Protein AF-A0A6V8LNK7-F1 (afdb_monomer_lite)

Structure (mmCIF, N/CA/C/O backbone):
data_AF-A0A6V8LNK7-F1
#
_entry.id   AF-A0A6V8LNK7-F1
#
loop_
_atom_site.group_PDB
_atom_site.id
_atom_site.type_symbol
_atom_site.label_atom_id
_atom_site.label_alt_id
_atom_site.label_comp_id
_atom_site.label_asym_id
_atom_site.label_entity_id
_atom_site.label_seq_id
_atom_site.pdbx_PDB_ins_code
_atom_site.Cartn_x
_atom_site.Cartn_y
_atom_site.Cartn_z
_atom_site.occupancy
_atom_site.B_iso_or_equiv
_atom_site.auth_seq_id
_atom_site.auth_comp_id
_atom_site.auth_asym_id
_atom_site.auth_atom_id
_atom_site.pdbx_PDB_model_num
ATOM 1 N N . MET A 1 1 ? -2.852 5.114 17.277 1.00 65.94 1 MET A N 1
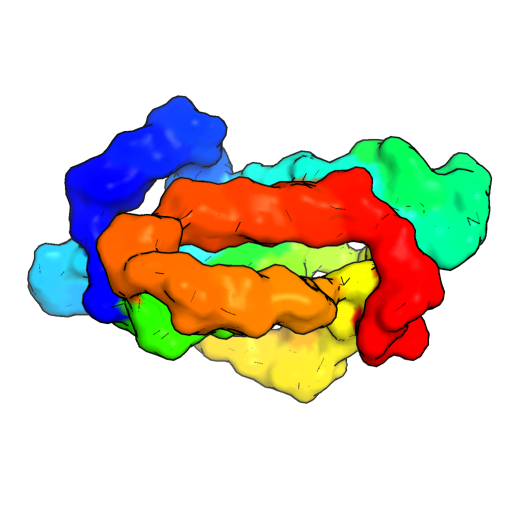ATOM 2 C CA . MET A 1 1 ? -4.254 4.655 17.250 1.00 65.94 1 MET A CA 1
ATOM 3 C C . MET A 1 1 ? -4.501 3.877 15.976 1.00 65.94 1 MET A C 1
ATOM 5 O O . MET A 1 1 ? -3.976 4.281 14.939 1.00 65.94 1 MET A O 1
ATOM 9 N N . ALA A 1 2 ? -5.277 2.795 16.086 1.00 78.50 2 ALA A N 1
ATOM 10 C CA . ALA A 1 2 ? -5.848 2.082 14.948 1.00 78.50 2 ALA A CA 1
ATOM 11 C C . ALA A 1 2 ? -6.919 2.944 14.247 1.00 78.50 2 ALA A C 1
ATOM 13 O O . ALA A 1 2 ? -7.277 4.017 14.739 1.00 78.50 2 ALA A O 1
ATOM 14 N N . VAL A 1 3 ? -7.385 2.510 13.076 1.00 91.25 3 VAL A N 1
ATOM 15 C CA . VAL A 1 3 ? -8.320 3.286 12.246 1.00 91.25 3 VAL A CA 1
ATOM 16 C C . VAL A 1 3 ? -9.753 2.972 12.665 1.00 91.25 3 VAL A C 1
ATOM 18 O O . VAL A 1 3 ? -10.130 1.803 12.741 1.00 91.25 3 VAL A O 1
ATOM 21 N N . THR A 1 4 ? -10.565 4.001 12.917 1.00 93.81 4 THR A N 1
ATOM 22 C CA . THR A 1 4 ? -11.965 3.793 13.306 1.00 93.81 4 THR A CA 1
ATOM 23 C C . THR A 1 4 ? -12.791 3.241 12.134 1.00 93.81 4 THR A C 1
ATOM 25 O O . THR A 1 4 ? -12.461 3.503 10.971 1.00 93.81 4 THR A O 1
ATOM 28 N N . PRO A 1 5 ? -13.896 2.514 12.388 1.00 94.12 5 PRO A N 1
ATOM 29 C CA . PRO A 1 5 ? -14.794 2.071 11.320 1.00 94.12 5 PRO A CA 1
ATOM 30 C C . PRO A 1 5 ? -15.321 3.229 10.460 1.00 94.12 5 PRO A C 1
ATOM 32 O O . PRO A 1 5 ? -15.385 3.110 9.238 1.00 94.12 5 PRO A O 1
ATOM 35 N N . ALA A 1 6 ? -15.648 4.369 11.080 1.00 93.69 6 ALA A N 1
ATOM 36 C CA . ALA A 1 6 ? -16.135 5.556 10.378 1.00 93.69 6 ALA A CA 1
ATOM 37 C C . ALA A 1 6 ? -15.085 6.115 9.404 1.00 93.69 6 ALA A C 1
ATOM 39 O O . ALA A 1 6 ? -15.391 6.320 8.227 1.00 93.69 6 ALA A O 1
ATOM 40 N N . ASP A 1 7 ? -13.837 6.275 9.859 1.00 93.75 7 ASP A N 1
ATOM 41 C CA . ASP A 1 7 ? -12.733 6.733 9.007 1.00 93.75 7 ASP A CA 1
ATOM 42 C C . ASP A 1 7 ? -12.462 5.742 7.872 1.00 93.75 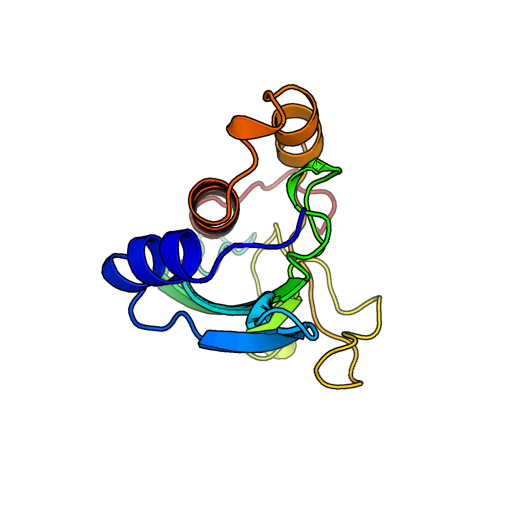7 ASP A C 1
ATOM 44 O O . ASP A 1 7 ? -12.276 6.133 6.719 1.00 93.75 7 ASP A O 1
ATOM 48 N N . PHE A 1 8 ? -12.474 4.441 8.174 1.00 96.50 8 PHE A N 1
ATOM 49 C CA . PHE A 1 8 ? -12.282 3.399 7.172 1.00 96.50 8 PHE A CA 1
ATOM 50 C C . PHE A 1 8 ? -13.357 3.454 6.079 1.00 96.50 8 PHE A C 1
ATOM 52 O O . PHE A 1 8 ? -13.027 3.408 4.894 1.00 96.50 8 PHE A O 1
ATOM 59 N N . HIS A 1 9 ? -14.632 3.590 6.450 1.00 95.56 9 HIS A N 1
ATOM 60 C CA . HIS A 1 9 ? -15.732 3.685 5.491 1.00 95.56 9 HIS A CA 1
ATOM 61 C C . HIS A 1 9 ? -15.667 4.957 4.644 1.00 95.56 9 HIS A C 1
ATOM 63 O O . HIS A 1 9 ? -15.892 4.881 3.434 1.00 95.56 9 HIS A O 1
ATOM 69 N N . ALA A 1 10 ? -15.293 6.094 5.240 1.00 95.19 10 ALA A N 1
ATOM 70 C CA . ALA A 1 10 ? -15.069 7.330 4.497 1.00 95.19 10 ALA A CA 1
ATOM 71 C C . ALA A 1 10 ? -13.977 7.143 3.428 1.00 95.19 10 ALA A C 1
ATOM 73 O O . ALA A 1 10 ? -14.182 7.475 2.261 1.00 95.19 10 ALA A O 1
ATOM 74 N N . VAL A 1 11 ? -12.846 6.520 3.784 1.00 95.94 11 VAL A N 1
ATOM 75 C CA . VAL A 1 11 ? -11.758 6.242 2.831 1.00 95.94 11 VAL A CA 1
ATOM 76 C C . VAL A 1 11 ? -12.159 5.192 1.789 1.00 95.94 11 VAL A C 1
ATOM 78 O O . VAL A 1 11 ? -11.809 5.337 0.616 1.00 95.94 11 VAL A O 1
ATOM 81 N N . LYS A 1 12 ? -12.932 4.165 2.163 1.00 95.38 12 LYS A N 1
ATOM 82 C CA . LYS A 1 12 ? -13.429 3.135 1.233 1.00 95.38 12 LYS A CA 1
ATOM 83 C C . LYS A 1 12 ? -14.314 3.720 0.128 1.00 95.38 12 LYS A C 1
ATOM 85 O O . LYS 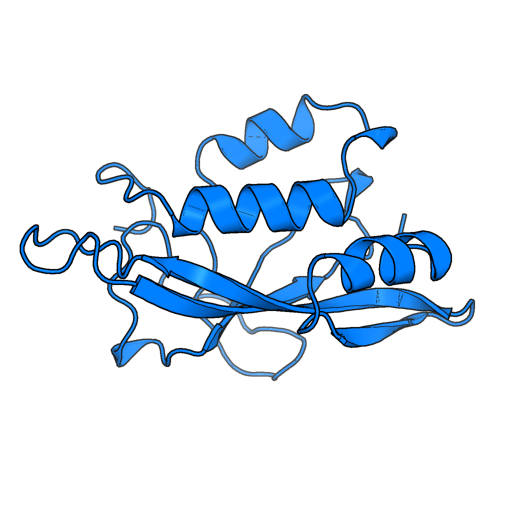A 1 12 ? -14.294 3.209 -0.989 1.00 95.38 12 LYS A O 1
ATOM 90 N N . GLY A 1 13 ? -15.015 4.824 0.398 1.00 92.62 13 GLY A N 1
ATOM 91 C CA . GLY A 1 13 ? -15.743 5.584 -0.623 1.00 92.62 13 GLY A CA 1
ATOM 92 C C . GLY A 1 13 ? -14.851 6.114 -1.757 1.00 92.62 13 GLY A C 1
ATOM 93 O O . GLY A 1 13 ? -15.312 6.240 -2.888 1.00 92.62 13 GLY A O 1
ATOM 94 N N . HIS A 1 14 ? -13.565 6.360 -1.484 1.00 92.25 14 HIS A N 1
ATOM 95 C CA . HIS A 1 14 ? -12.573 6.797 -2.475 1.00 92.25 14 HIS A CA 1
ATOM 96 C C . HIS A 1 14 ? -11.723 5.643 -3.025 1.00 92.25 14 HIS A C 1
ATOM 98 O O . HIS A 1 14 ? -11.302 5.671 -4.180 1.00 92.25 14 HIS A O 1
ATOM 104 N N . TYR A 1 15 ? -11.486 4.612 -2.211 1.00 94.12 15 TYR A N 1
ATOM 105 C CA . TYR A 1 15 ? -10.697 3.433 -2.558 1.00 94.12 15 TYR A CA 1
ATOM 106 C C . TYR A 1 15 ? -11.581 2.187 -2.511 1.00 94.12 15 TYR A C 1
ATOM 108 O O . TYR A 1 15 ? -11.601 1.462 -1.521 1.00 94.12 15 TYR A O 1
ATOM 116 N N . LEU A 1 16 ? -12.297 1.907 -3.603 1.00 93.25 16 LEU A N 1
ATOM 117 C CA . LEU A 1 16 ? -13.283 0.815 -3.655 1.00 93.25 16 LEU A CA 1
ATOM 118 C C . LEU A 1 16 ? -12.692 -0.575 -3.360 1.00 93.25 16 LEU A C 1
ATOM 120 O O . LEU A 1 16 ? -13.391 -1.452 -2.863 1.00 93.25 16 LEU A O 1
ATOM 124 N N . SER A 1 17 ? -11.402 -0.768 -3.647 1.00 97.00 17 SER A N 1
ATOM 125 C CA . SER A 1 17 ? -10.661 -2.008 -3.382 1.00 97.00 17 SER A CA 1
ATOM 126 C C . SER A 1 17 ? -10.107 -2.107 -1.955 1.00 97.00 17 SER A C 1
ATOM 128 O O . SER A 1 17 ? -9.349 -3.033 -1.664 1.00 97.00 17 SER A O 1
ATOM 130 N N . LEU A 1 18 ? -10.400 -1.133 -1.088 1.00 97.94 18 LEU A N 1
ATOM 131 C CA . LEU A 1 18 ? -9.947 -1.119 0.295 1.00 97.94 18 LEU A CA 1
ATOM 132 C C . LEU A 1 18 ? -10.716 -2.159 1.117 1.00 97.94 18 LEU A C 1
ATOM 134 O O . LEU A 1 18 ? -11.936 -2.077 1.287 1.00 97.94 18 LEU A O 1
ATOM 138 N N . ASP A 1 19 ? -9.970 -3.090 1.694 1.00 97.25 19 ASP A N 1
ATOM 139 C CA . ASP A 1 19 ? -10.466 -4.168 2.538 1.00 97.25 19 ASP A CA 1
ATOM 140 C C . ASP A 1 19 ? -9.775 -4.143 3.899 1.00 97.25 19 ASP A C 1
ATOM 142 O O . ASP A 1 19 ? -8.580 -3.853 4.006 1.00 97.25 19 ASP A O 1
ATOM 146 N N . ALA A 1 20 ? -10.531 -4.471 4.943 1.00 96.44 20 ALA A N 1
ATOM 147 C CA . ALA A 1 20 ? -9.983 -4.721 6.266 1.00 96.44 20 ALA A CA 1
ATOM 148 C C . ALA A 1 20 ? -9.451 -6.159 6.311 1.00 96.44 20 ALA A C 1
ATOM 150 O O . ALA A 1 20 ? -10.194 -7.104 6.056 1.00 96.44 20 ALA A O 1
ATOM 151 N N . LEU A 1 21 ? -8.165 -6.323 6.621 1.00 95.50 21 LEU A N 1
ATOM 152 C CA . LEU A 1 21 ? -7.550 -7.642 6.810 1.00 95.50 21 LEU A CA 1
ATOM 153 C C . LEU A 1 21 ? -7.706 -8.149 8.242 1.00 95.50 21 LEU A C 1
ATOM 155 O O . LEU A 1 21 ? -7.723 -9.354 8.468 1.00 95.50 21 LEU A O 1
ATOM 159 N N . SER A 1 22 ? -7.747 -7.230 9.205 1.00 94.44 22 SER A N 1
ATOM 160 C CA . SER A 1 22 ? -7.873 -7.545 10.623 1.00 94.44 22 SER A CA 1
ATOM 161 C C . SER A 1 22 ? -8.490 -6.375 11.378 1.00 94.44 22 SER A C 1
ATOM 163 O O . SER A 1 22 ? -8.275 -5.207 11.026 1.00 94.44 22 SER A O 1
ATOM 165 N N . THR A 1 23 ? -9.216 -6.707 12.439 1.00 95.19 23 THR A N 1
ATOM 166 C CA . THR A 1 23 ? -9.795 -5.770 13.398 1.00 95.19 23 THR A CA 1
ATOM 167 C C . THR A 1 23 ? -9.406 -6.172 14.815 1.00 95.19 23 THR A C 1
ATOM 169 O O . THR A 1 23 ? -9.084 -7.333 15.065 1.00 95.19 23 THR A O 1
ATOM 172 N N . ASP A 1 24 ? -9.402 -5.223 15.746 1.00 92.56 24 ASP A N 1
ATOM 173 C CA . ASP A 1 24 ? -9.292 -5.542 17.172 1.00 92.56 24 ASP A CA 1
ATOM 174 C C . ASP A 1 24 ? -10.660 -5.876 17.800 1.00 92.56 24 ASP A C 1
ATOM 176 O O . ASP A 1 24 ? -11.657 -6.062 17.095 1.00 92.56 24 ASP A O 1
ATOM 180 N N . GLN A 1 25 ? -10.688 -6.009 19.130 1.00 89.69 25 GLN A N 1
ATOM 181 C CA . GLN A 1 25 ? -11.881 -6.379 19.902 1.00 89.69 25 GLN A CA 1
ATOM 182 C C . GLN A 1 25 ? -12.986 -5.315 19.844 1.00 89.69 25 GLN A C 1
ATOM 184 O O . GLN A 1 25 ? -14.159 -5.664 19.949 1.00 89.69 25 GLN A O 1
ATOM 189 N N . ASP A 1 26 ? -12.618 -4.052 19.619 1.00 90.12 26 ASP A N 1
ATOM 190 C CA . ASP A 1 26 ? -13.541 -2.920 19.516 1.00 90.12 26 ASP A CA 1
ATOM 191 C C . ASP A 1 26 ? -13.964 -2.651 18.059 1.00 90.12 26 ASP A C 1
ATOM 193 O O . ASP A 1 26 ? -14.658 -1.676 17.760 1.00 90.12 26 ASP A O 1
ATOM 197 N N . GLY A 1 27 ? -13.539 -3.509 17.124 1.00 92.00 27 GLY A N 1
ATOM 198 C CA . GLY A 1 27 ? -13.841 -3.398 15.699 1.00 92.00 27 GLY A CA 1
ATOM 199 C C . GLY A 1 27 ? -12.991 -2.366 14.958 1.00 92.00 27 GLY A C 1
ATOM 200 O O . GLY A 1 27 ? -13.289 -2.053 13.804 1.00 92.00 27 GLY A O 1
ATOM 201 N N . TRP A 1 28 ? -11.932 -1.831 15.571 1.00 94.81 28 TRP A N 1
ATOM 202 C CA . TRP A 1 28 ? -11.047 -0.888 14.896 1.00 94.81 28 TRP A CA 1
ATOM 203 C C . TRP A 1 28 ? -10.173 -1.633 13.901 1.00 94.81 28 TRP A C 1
ATOM 205 O O . TRP A 1 28 ? -9.690 -2.737 14.156 1.00 94.81 28 TRP A O 1
ATOM 215 N N . ILE A 1 29 ? -9.938 -1.014 12.750 1.00 96.44 29 ILE A N 1
ATOM 216 C CA . ILE A 1 29 ? -9.168 -1.625 11.678 1.00 96.44 29 ILE A CA 1
ATOM 217 C C . ILE A 1 29 ? -7.686 -1.532 12.029 1.00 96.44 29 ILE A C 1
ATOM 219 O O . ILE A 1 29 ? -7.137 -0.440 12.200 1.00 96.44 29 ILE A O 1
ATOM 223 N N . THR A 1 30 ? -7.027 -2.686 12.119 1.00 95.44 30 THR A N 1
ATOM 224 C CA . THR A 1 30 ? -5.607 -2.795 12.493 1.00 95.44 30 THR A CA 1
ATOM 225 C C . THR A 1 30 ? -4.716 -3.172 11.316 1.00 95.44 30 THR A C 1
ATOM 227 O O . THR A 1 30 ? -3.518 -2.880 11.337 1.00 95.44 30 THR A O 1
ATOM 230 N N . ALA A 1 31 ? -5.286 -3.750 10.257 1.00 96.31 31 ALA A N 1
ATOM 231 C CA . ALA A 1 31 ? -4.590 -4.047 9.013 1.00 96.31 31 ALA A CA 1
ATOM 232 C C . ALA A 1 31 ? -5.517 -3.904 7.805 1.00 96.31 31 ALA A C 1
ATOM 234 O O . ALA A 1 31 ? -6.712 -4.192 7.887 1.00 96.31 31 ALA A O 1
ATOM 235 N N . ILE A 1 32 ? -4.951 -3.492 6.672 1.00 97.56 32 ILE A N 1
ATOM 236 C CA . ILE A 1 32 ? -5.697 -3.242 5.437 1.00 97.56 32 ILE A CA 1
ATOM 237 C C . ILE A 1 32 ? -5.030 -3.869 4.220 1.00 97.56 32 ILE A C 1
ATOM 239 O O . ILE A 1 32 ? -3.819 -4.105 4.198 1.00 97.56 32 ILE A O 1
ATOM 243 N N . ALA A 1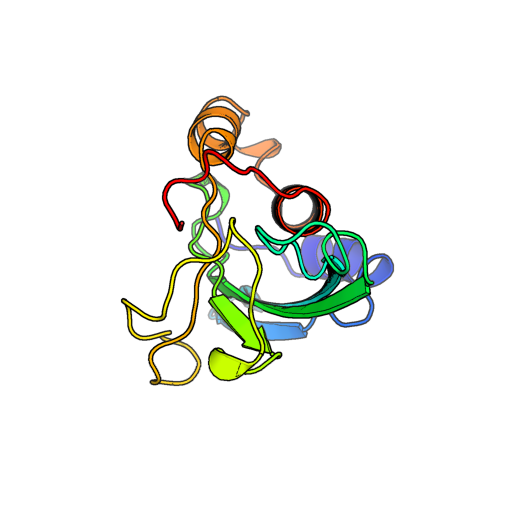 33 ? -5.836 -4.058 3.182 1.00 98.12 33 ALA A N 1
ATOM 244 C CA . ALA A 1 33 ? -5.377 -4.326 1.837 1.00 98.12 33 ALA A CA 1
ATOM 245 C C . ALA A 1 33 ? -6.070 -3.386 0.848 1.00 98.12 33 ALA A C 1
ATOM 247 O O . ALA A 1 33 ? -7.265 -3.139 0.962 1.00 98.12 33 ALA A O 1
ATOM 248 N N . VAL A 1 34 ? -5.337 -2.852 -0.126 1.00 98.38 34 VAL A N 1
ATOM 249 C CA . VAL A 1 34 ? -5.898 -1.928 -1.125 1.00 98.38 34 VAL A CA 1
ATOM 250 C C . VAL A 1 34 ? -5.182 -2.078 -2.458 1.00 98.38 34 VAL A C 1
ATOM 252 O O . VAL A 1 34 ? -3.989 -2.356 -2.496 1.00 98.38 34 VAL A O 1
ATOM 255 N N . THR A 1 35 ? -5.900 -1.921 -3.565 1.00 98.19 35 THR A N 1
ATOM 256 C CA . THR A 1 35 ? -5.293 -1.860 -4.899 1.00 98.19 35 THR A CA 1
ATOM 257 C C . THR A 1 35 ? -5.148 -0.408 -5.324 1.00 98.19 35 THR A C 1
ATOM 259 O O . THR A 1 35 ? -6.142 0.311 -5.408 1.00 98.19 35 THR A O 1
ATOM 262 N N . VAL A 1 36 ? -3.918 0.003 -5.623 1.00 96.62 36 VAL A N 1
ATOM 263 C CA . VAL A 1 36 ? -3.575 1.352 -6.085 1.00 96.62 36 VAL A CA 1
ATOM 264 C C . VAL A 1 36 ? -2.977 1.265 -7.485 1.00 96.62 36 VAL A C 1
ATOM 266 O O . VAL A 1 36 ? -2.204 0.356 -7.789 1.00 96.62 36 VAL A O 1
ATOM 269 N N . GLN A 1 37 ? -3.340 2.202 -8.359 1.00 96.06 37 GLN A N 1
ATOM 270 C CA . GLN A 1 37 ? -2.684 2.356 -9.654 1.00 96.06 37 GLN A CA 1
ATOM 271 C C . GLN A 1 37 ? -1.411 3.190 -9.484 1.00 96.06 37 GLN A C 1
ATOM 273 O O . GLN A 1 37 ? -1.450 4.255 -8.879 1.00 96.06 37 GLN A O 1
ATOM 278 N N . GLY A 1 38 ? -0.307 2.706 -10.043 1.00 95.75 38 GLY A N 1
ATOM 279 C CA . GLY A 1 38 ? 0.956 3.425 -10.149 1.00 95.75 38 GLY A CA 1
ATOM 280 C C . GLY A 1 38 ? 1.569 3.247 -11.535 1.00 95.75 38 GLY A C 1
ATOM 281 O O . GLY A 1 38 ? 0.869 2.987 -12.522 1.00 95.75 38 GLY A O 1
ATOM 282 N N . ILE A 1 39 ? 2.890 3.356 -11.608 1.00 96.38 39 ILE A N 1
ATOM 283 C CA . ILE A 1 39 ? 3.690 3.099 -12.806 1.00 96.38 39 ILE A CA 1
ATOM 284 C C . ILE A 1 39 ? 4.605 1.887 -12.606 1.00 96.38 39 ILE A C 1
ATOM 286 O O . ILE A 1 39 ? 4.874 1.474 -11.482 1.00 96.38 39 ILE A O 1
ATOM 290 N N . VAL A 1 40 ? 5.126 1.312 -13.688 1.00 94.31 40 VAL A N 1
ATOM 291 C CA . VAL A 1 40 ? 6.167 0.270 -13.626 1.00 94.31 40 VAL A CA 1
ATOM 292 C C . VAL A 1 40 ? 7.443 0.815 -12.979 1.00 94.31 40 VAL A C 1
ATOM 294 O O . VAL A 1 40 ? 8.163 0.073 -12.317 1.00 94.31 40 VAL A O 1
ATOM 297 N N . GLY A 1 41 ? 7.739 2.107 -13.168 1.00 88.94 41 GLY A N 1
ATOM 298 C CA . GLY A 1 41 ? 8.783 2.816 -12.431 1.00 88.94 41 GLY A CA 1
ATOM 299 C C . GLY A 1 41 ? 10.200 2.284 -12.661 1.00 88.94 41 GLY A C 1
ATOM 300 O O . GLY A 1 41 ? 11.048 2.414 -11.779 1.00 88.94 41 GLY A O 1
ATOM 301 N N . SER A 1 42 ? 10.464 1.658 -13.814 1.00 90.06 42 SER A N 1
ATOM 302 C CA . SER A 1 42 ? 11.759 1.040 -14.114 1.00 90.06 42 SER A CA 1
ATOM 303 C C . SER A 1 42 ? 12.892 2.042 -14.324 1.00 90.06 42 SER A C 1
ATOM 305 O O . SER A 1 42 ? 12.699 3.142 -14.847 1.00 90.06 42 SER A O 1
ATOM 307 N N . ALA A 1 43 ? 14.119 1.613 -14.010 1.00 85.00 43 ALA A N 1
ATOM 308 C CA . ALA A 1 43 ? 15.327 2.361 -14.359 1.00 85.00 43 ALA A CA 1
ATOM 309 C C . ALA A 1 43 ? 15.451 2.567 -15.880 1.00 85.00 43 ALA A C 1
ATOM 311 O O . ALA A 1 43 ? 15.859 3.639 -16.319 1.00 85.00 43 ALA A O 1
ATOM 312 N N . ALA A 1 44 ? 15.024 1.593 -16.690 1.00 85.88 44 ALA A N 1
ATOM 313 C CA . ALA A 1 44 ? 14.914 1.751 -18.138 1.00 85.88 44 ALA A CA 1
ATOM 314 C C . ALA A 1 44 ? 13.766 2.707 -18.504 1.00 85.88 44 ALA A C 1
ATOM 316 O O . ALA A 1 44 ? 12.659 2.576 -17.983 1.00 85.88 44 ALA A O 1
ATOM 317 N N . GLU A 1 45 ? 14.020 3.647 -19.413 1.00 82.38 45 GLU A N 1
ATOM 318 C CA . GLU A 1 45 ? 13.059 4.692 -19.787 1.00 82.38 45 GLU A CA 1
ATOM 319 C C . GLU A 1 45 ? 11.838 4.149 -20.540 1.00 82.38 45 GLU A C 1
ATOM 321 O O . GLU A 1 45 ? 10.716 4.563 -20.256 1.00 82.38 45 GLU A O 1
ATOM 326 N N . LYS A 1 46 ? 12.048 3.161 -21.420 1.00 84.50 46 LYS A N 1
ATOM 327 C CA . LYS A 1 46 ? 11.057 2.645 -22.382 1.00 84.50 46 LYS A CA 1
ATOM 328 C C . LYS A 1 46 ? 9.702 2.250 -21.776 1.00 84.50 46 LYS A C 1
ATOM 330 O O . LYS A 1 46 ? 8.695 2.374 -22.455 1.00 84.50 46 LYS A O 1
ATOM 335 N N . HIS A 1 47 ? 9.684 1.799 -20.520 1.00 82.88 47 HIS A N 1
ATOM 336 C CA . HIS A 1 47 ? 8.472 1.348 -19.819 1.00 82.88 47 HIS A CA 1
ATOM 337 C C . HIS A 1 47 ? 8.237 2.080 -18.498 1.00 82.88 47 HIS A C 1
ATOM 339 O O . HIS A 1 47 ? 7.355 1.715 -17.729 1.00 82.88 47 HIS A O 1
ATOM 345 N N . ARG A 1 48 ? 9.032 3.111 -18.187 1.00 87.81 48 ARG A N 1
ATOM 346 C CA . ARG A 1 48 ? 9.033 3.725 -16.853 1.00 87.81 48 ARG A CA 1
ATOM 347 C C . ARG A 1 48 ? 7.661 4.27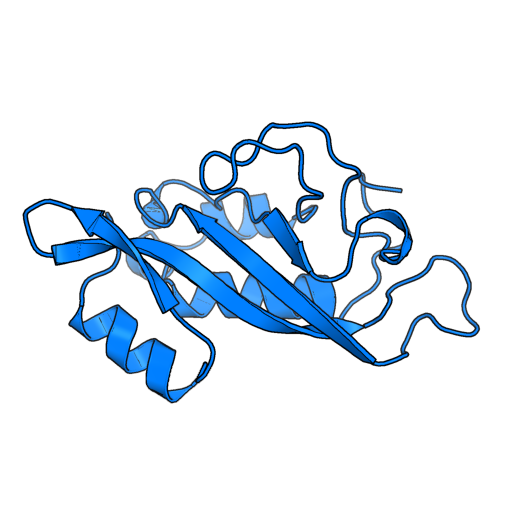3 -16.466 1.00 87.81 48 ARG A C 1
ATOM 349 O O . ARG A 1 48 ? 7.306 4.195 -15.297 1.00 87.81 48 ARG A O 1
ATOM 356 N N . ARG A 1 49 ? 6.922 4.822 -17.434 1.00 91.06 49 ARG A N 1
ATOM 357 C CA . ARG A 1 49 ? 5.614 5.469 -17.236 1.00 91.06 49 ARG A CA 1
ATOM 358 C C . ARG A 1 49 ? 4.420 4.546 -17.493 1.00 91.06 49 ARG A C 1
ATOM 360 O O . ARG A 1 49 ? 3.287 4.989 -17.319 1.00 91.06 49 ARG A O 1
ATOM 367 N N . ASP A 1 50 ? 4.656 3.297 -17.891 1.00 94.56 50 ASP A N 1
ATOM 368 C CA . ASP A 1 50 ? 3.576 2.341 -18.136 1.00 94.56 50 ASP A CA 1
ATOM 369 C C . ASP A 1 50 ? 2.804 2.109 -16.841 1.00 94.56 50 ASP A C 1
ATOM 371 O O . ASP A 1 50 ? 3.398 2.006 -15.766 1.00 94.56 50 ASP A O 1
ATOM 375 N N . ARG A 1 51 ? 1.474 2.052 -16.928 1.00 95.69 51 ARG A N 1
ATOM 376 C CA . ARG A 1 51 ? 0.617 1.885 -15.752 1.00 95.69 51 ARG A CA 1
ATOM 377 C C . ARG A 1 51 ? 0.692 0.456 -15.223 1.00 95.69 51 ARG A C 1
ATOM 379 O O . ARG A 1 51 ? 0.676 -0.501 -15.991 1.00 95.69 51 ARG A O 1
ATOM 386 N N . MET A 1 52 ? 0.705 0.322 -13.902 1.00 95.62 52 MET A N 1
ATOM 387 C CA . MET A 1 52 ? 0.692 -0.965 -13.208 1.00 95.62 52 MET A CA 1
ATOM 388 C C . MET A 1 52 ? -0.177 -0.863 -11.957 1.00 95.62 52 MET A C 1
ATOM 390 O O . MET A 1 52 ? -0.198 0.172 -11.293 1.00 95.62 52 MET A O 1
ATOM 394 N N . GLN A 1 53 ? -0.932 -1.916 -11.655 1.00 97.31 53 GLN A N 1
ATOM 395 C CA . GLN A 1 53 ? -1.703 -1.995 -10.418 1.00 97.31 53 GLN A CA 1
ATOM 396 C C . GLN A 1 53 ? -0.886 -2.702 -9.347 1.00 97.31 53 GLN A C 1
ATOM 398 O O . GLN A 1 53 ? -0.287 -3.739 -9.617 1.00 97.31 53 GLN A O 1
ATOM 403 N N . TYR A 1 54 ? -0.910 -2.154 -8.137 1.00 98.06 54 TYR A N 1
ATOM 404 C CA . TYR A 1 54 ? -0.238 -2.708 -6.975 1.00 98.06 54 TYR A CA 1
ATOM 405 C C . TYR A 1 54 ? -1.264 -3.041 -5.895 1.00 98.06 54 TYR A C 1
ATOM 407 O O . TYR A 1 54 ? -1.998 -2.159 -5.442 1.00 98.06 54 TYR A O 1
ATOM 415 N N . ARG A 1 55 ? -1.316 -4.305 -5.463 1.00 97.94 55 ARG A N 1
ATOM 416 C CA . ARG A 1 55 ? -2.067 -4.715 -4.271 1.00 97.94 55 ARG A CA 1
ATOM 417 C C . ARG A 1 55 ? -1.168 -4.530 -3.061 1.00 97.94 55 ARG A C 1
ATOM 419 O O . ARG A 1 55 ? -0.178 -5.239 -2.904 1.00 97.94 55 ARG A O 1
ATOM 426 N N . LEU A 1 56 ? -1.528 -3.579 -2.218 1.00 98.25 56 LEU A N 1
ATOM 427 C CA . LEU A 1 56 ? -0.792 -3.182 -1.032 1.00 98.25 56 LEU A CA 1
ATOM 428 C C . LEU A 1 56 ? -1.386 -3.853 0.201 1.00 98.25 56 LEU A C 1
ATOM 430 O O . LEU A 1 56 ? -2.607 -3.957 0.301 1.00 98.25 56 LEU A O 1
ATOM 434 N N . LEU A 1 57 ? -0.535 -4.251 1.144 1.00 98.00 57 LEU A N 1
ATOM 435 C CA . LEU A 1 57 ? -0.915 -4.702 2.483 1.00 98.00 57 LEU A CA 1
ATOM 436 C C . LEU A 1 57 ? -0.193 -3.833 3.514 1.00 98.00 57 LEU A C 1
ATOM 438 O O . LEU A 1 57 ? 0.995 -3.556 3.346 1.00 98.00 57 LEU A O 1
ATOM 442 N N . ALA A 1 58 ? -0.867 -3.431 4.589 1.00 97.12 58 ALA A N 1
ATOM 443 C CA . ALA A 1 58 ? -0.250 -2.602 5.623 1.00 97.12 58 ALA A CA 1
ATOM 444 C C . ALA A 1 58 ? -0.869 -2.839 7.001 1.00 97.12 58 ALA A C 1
ATOM 446 O O . ALA A 1 58 ? -2.078 -3.042 7.121 1.00 97.12 58 ALA A O 1
ATOM 447 N N . SER A 1 59 ? -0.042 -2.747 8.047 1.00 95.31 59 SER A N 1
ATOM 448 C CA . SER A 1 59 ? -0.540 -2.566 9.414 1.00 95.31 59 SER A CA 1
ATOM 449 C C . SER A 1 59 ? -0.832 -1.088 9.633 1.00 95.31 59 SER A C 1
ATOM 451 O O . SER A 1 59 ? -0.002 -0.235 9.324 1.00 95.31 59 SER A O 1
ATOM 453 N N . VAL A 1 60 ? -2.007 -0.784 10.174 1.00 95.00 60 VAL A N 1
ATOM 454 C CA . VAL A 1 60 ? -2.468 0.586 10.447 1.00 95.00 60 VAL A CA 1
ATOM 455 C C . VAL A 1 60 ? -2.721 0.830 11.936 1.00 95.00 60 VAL A C 1
ATOM 457 O O . VAL A 1 60 ? -3.170 1.902 12.324 1.00 95.00 60 VAL A O 1
ATOM 460 N N . GLN A 1 61 ? -2.368 -0.131 12.792 1.00 92.69 61 GLN A N 1
ATOM 461 C CA . GLN A 1 61 ? -2.541 -0.044 14.245 1.00 92.69 61 GLN A CA 1
ATOM 462 C C . GLN A 1 61 ? -1.789 1.147 14.876 1.00 92.69 61 GLN A C 1
ATOM 464 O O . GLN A 1 61 ? -2.265 1.774 15.824 1.00 92.69 61 GLN A O 1
ATOM 469 N N . ASN A 1 62 ? -0.617 1.485 14.328 1.00 90.25 62 ASN A N 1
ATOM 470 C CA . ASN A 1 62 ? 0.298 2.497 14.870 1.00 90.25 62 ASN A CA 1
ATOM 471 C C . ASN A 1 62 ? 0.537 3.662 13.900 1.00 90.25 62 ASN A C 1
ATOM 473 O O . ASN A 1 62 ? 1.605 4.273 13.899 1.00 90.25 62 ASN A O 1
ATOM 477 N N . LEU A 1 63 ? -0.463 3.978 13.077 1.00 90.50 63 LEU A N 1
ATOM 478 C CA . LEU A 1 63 ? -0.343 4.923 11.964 1.00 90.50 63 LEU A CA 1
ATOM 479 C C . LEU A 1 63 ? 0.049 6.345 12.421 1.00 90.50 63 LEU A C 1
ATOM 481 O O . LEU A 1 63 ? 0.830 7.036 11.767 1.00 90.50 63 LEU A O 1
ATOM 485 N N . GLN A 1 64 ? -0.394 6.738 13.618 1.00 90.56 64 GLN A N 1
ATOM 486 C CA . GLN A 1 64 ? -0.013 8.005 14.251 1.00 90.56 64 GLN A CA 1
ATOM 487 C C . GLN A 1 64 ? 1.418 8.028 14.800 1.00 90.56 64 GLN A C 1
ATOM 489 O O . GLN A 1 64 ? 1.970 9.106 14.992 1.00 90.56 64 GLN A O 1
ATOM 494 N N . SER A 1 65 ? 2.038 6.879 15.065 1.00 88.38 65 SER A N 1
ATOM 495 C CA . SER A 1 65 ? 3.385 6.805 15.651 1.00 88.38 65 SER A CA 1
ATOM 496 C C . SER A 1 65 ? 4.477 6.835 14.583 1.00 88.38 65 SER A C 1
ATOM 498 O O . SER A 1 65 ? 5.584 7.312 14.830 1.00 88.38 65 SER A O 1
ATOM 500 N N . GLY A 1 66 ? 4.175 6.351 13.380 1.00 89.56 66 GLY A N 1
ATOM 501 C CA . GLY A 1 66 ? 5.126 6.310 12.283 1.00 89.56 66 GLY A CA 1
ATOM 502 C C . GLY A 1 66 ? 4.503 5.810 10.991 1.00 89.56 66 GLY A C 1
ATOM 503 O O . GLY A 1 66 ? 3.374 5.324 10.972 1.00 89.56 66 GLY A O 1
ATOM 504 N N . LEU A 1 67 ? 5.261 5.954 9.908 1.00 90.88 67 LEU A N 1
ATOM 505 C CA . LEU A 1 67 ? 4.854 5.471 8.599 1.00 90.88 67 LEU A CA 1
ATOM 506 C C . LEU A 1 67 ? 5.021 3.943 8.579 1.00 90.88 67 LEU A C 1
ATOM 508 O O . LEU A 1 67 ? 6.136 3.469 8.822 1.00 90.88 67 LEU A O 1
ATOM 512 N N . PRO A 1 68 ? 3.949 3.166 8.354 1.00 92.69 68 PRO A N 1
ATOM 513 C CA . PRO A 1 68 ? 4.036 1.717 8.396 1.00 92.69 68 PRO A CA 1
ATOM 514 C C . PRO A 1 68 ? 4.815 1.161 7.202 1.00 92.69 68 PRO A C 1
ATOM 516 O O . PRO A 1 68 ? 4.938 1.786 6.143 1.00 92.69 68 PRO A O 1
ATOM 519 N N . VAL A 1 69 ? 5.310 -0.064 7.369 1.00 94.31 69 VAL A N 1
ATOM 520 C CA . VAL A 1 69 ? 5.767 -0.874 6.239 1.00 94.31 69 VAL A CA 1
ATOM 521 C C . VAL A 1 69 ? 4.547 -1.223 5.388 1.00 94.31 69 VAL A C 1
ATOM 523 O O . VAL A 1 69 ? 3.517 -1.654 5.911 1.00 94.31 69 VAL A O 1
ATOM 526 N N . VAL A 1 70 ? 4.669 -1.013 4.078 1.00 97.12 70 VAL A N 1
ATOM 527 C CA . VAL A 1 70 ? 3.637 -1.349 3.095 1.00 97.12 70 VAL A CA 1
ATOM 528 C C . VAL A 1 70 ? 4.208 -2.392 2.151 1.00 97.12 70 VAL A C 1
ATOM 530 O O . VAL A 1 70 ? 5.151 -2.113 1.408 1.00 97.12 70 VAL A O 1
ATOM 533 N N . TRP A 1 71 ? 3.638 -3.591 2.205 1.00 97.88 71 TRP A N 1
ATOM 534 C CA . TRP A 1 71 ? 4.046 -4.731 1.390 1.00 97.88 71 TRP A CA 1
ATOM 535 C C . TRP A 1 71 ? 3.291 -4.764 0.064 1.00 97.88 71 TRP A C 1
ATOM 537 O O . TRP A 1 71 ? 2.112 -4.416 0.007 1.00 97.88 71 TRP A O 1
ATOM 547 N N . ILE A 1 72 ? 3.953 -5.254 -0.983 1.00 97.50 72 ILE A N 1
ATOM 548 C CA . ILE A 1 72 ? 3.366 -5.490 -2.303 1.00 97.50 72 ILE A CA 1
ATOM 549 C C . ILE A 1 72 ? 2.983 -6.968 -2.415 1.00 97.50 72 ILE A C 1
ATOM 551 O O . ILE A 1 72 ? 3.845 -7.840 -2.472 1.00 97.50 72 ILE A O 1
ATOM 555 N N . ALA A 1 73 ? 1.683 -7.256 -2.425 1.00 96.88 73 ALA A N 1
ATOM 556 C CA . ALA A 1 73 ? 1.143 -8.601 -2.631 1.00 96.88 73 ALA A CA 1
ATOM 557 C C . ALA A 1 73 ? 0.885 -8.930 -4.108 1.00 96.88 73 ALA A C 1
ATOM 559 O O . ALA A 1 73 ? 0.769 -10.097 -4.462 1.00 96.88 73 ALA A O 1
ATOM 560 N N . SER A 1 74 ? 0.752 -7.909 -4.951 1.00 96.62 74 SER A N 1
ATOM 561 C CA . SER A 1 74 ? 0.655 -8.032 -6.405 1.00 96.62 74 SER A CA 1
ATOM 562 C C . SER A 1 74 ? 1.175 -6.737 -7.035 1.00 96.62 74 SER A C 1
ATOM 564 O O . SER A 1 74 ? 0.940 -5.676 -6.448 1.00 96.62 74 SER A O 1
ATOM 566 N N . PRO A 1 75 ? 1.871 -6.784 -8.181 1.00 96.25 75 PRO A N 1
ATOM 567 C CA . PRO A 1 75 ? 2.227 -7.989 -8.939 1.00 96.25 75 PRO A CA 1
ATOM 568 C C . PRO A 1 75 ? 3.326 -8.807 -8.240 1.00 96.25 75 PRO A C 1
ATOM 570 O O . PRO A 1 75 ? 3.846 -8.393 -7.202 1.00 96.25 75 PRO A O 1
ATOM 573 N N . ASP A 1 76 ? 3.670 -9.971 -8.795 1.00 93.56 76 ASP A N 1
ATOM 574 C CA . ASP A 1 76 ? 4.748 -10.804 -8.255 1.00 93.56 76 ASP A CA 1
ATOM 575 C C . ASP A 1 76 ? 6.099 -10.070 -8.314 1.00 93.56 76 ASP A C 1
ATOM 577 O O . ASP A 1 76 ? 6.357 -9.283 -9.226 1.00 93.56 76 ASP A O 1
ATOM 581 N N . ASP A 1 77 ? 7.010 -10.369 -7.380 1.00 92.31 77 ASP A N 1
ATOM 582 C CA . ASP A 1 77 ? 8.335 -9.723 -7.295 1.00 92.31 77 ASP A CA 1
ATOM 583 C C . ASP A 1 77 ? 9.131 -9.787 -8.614 1.00 92.31 77 ASP A C 1
ATOM 585 O O . ASP A 1 77 ? 9.812 -8.833 -8.995 1.00 92.31 77 ASP A O 1
ATOM 589 N N . SER A 1 78 ? 9.001 -10.881 -9.369 1.00 92.06 78 SER A N 1
ATOM 590 C CA . SER A 1 78 ? 9.646 -11.047 -10.680 1.00 92.06 78 SER A CA 1
ATOM 591 C C . SER A 1 78 ? 9.155 -10.041 -11.731 1.00 92.06 78 SER A C 1
ATOM 593 O O . SER A 1 78 ? 9.878 -9.730 -12.679 1.00 92.06 78 SER A O 1
ATOM 595 N N . GLN A 1 79 ? 7.944 -9.508 -11.563 1.00 93.38 79 GLN A N 1
ATOM 596 C CA . GLN A 1 79 ? 7.324 -8.525 -12.448 1.00 93.38 79 GLN A CA 1
ATOM 597 C C . GLN A 1 79 ? 7.582 -7.086 -11.988 1.00 93.38 79 GLN A C 1
ATOM 599 O O . GLN A 1 79 ? 7.493 -6.158 -12.798 1.00 93.38 79 GLN A O 1
ATOM 604 N N . ILE A 1 80 ? 7.933 -6.886 -10.715 1.00 94.19 80 ILE A N 1
ATOM 605 C CA . ILE A 1 80 ? 8.228 -5.565 -10.166 1.00 94.19 80 ILE A CA 1
ATOM 606 C C . ILE A 1 80 ? 9.581 -5.079 -10.685 1.00 94.19 80 ILE A C 1
ATOM 608 O O . ILE A 1 80 ? 10.639 -5.673 -10.457 1.00 94.19 80 ILE A O 1
ATOM 612 N N . LYS A 1 81 ? 9.538 -3.933 -11.366 1.00 94.31 81 LYS A N 1
ATOM 613 C CA . LYS A 1 81 ? 10.719 -3.206 -11.853 1.00 94.31 81 LYS A CA 1
ATOM 614 C C . LYS A 1 81 ? 10.871 -1.831 -11.203 1.00 94.31 81 LYS A C 1
ATOM 616 O O . LYS A 1 81 ? 11.802 -1.106 -11.549 1.00 94.31 81 LYS A O 1
ATOM 621 N N . HIS A 1 82 ? 9.966 -1.464 -10.299 1.00 95.38 82 HIS A N 1
ATOM 622 C CA . HIS A 1 82 ? 9.893 -0.117 -9.759 1.00 95.38 82 HIS A CA 1
ATOM 623 C C . HIS A 1 82 ? 11.081 0.182 -8.848 1.00 95.38 82 HIS A C 1
ATOM 625 O O . HIS A 1 82 ? 11.299 -0.492 -7.847 1.00 95.38 82 HIS A O 1
ATOM 631 N N . VAL A 1 83 ? 11.802 1.266 -9.136 1.00 94.69 83 VAL A N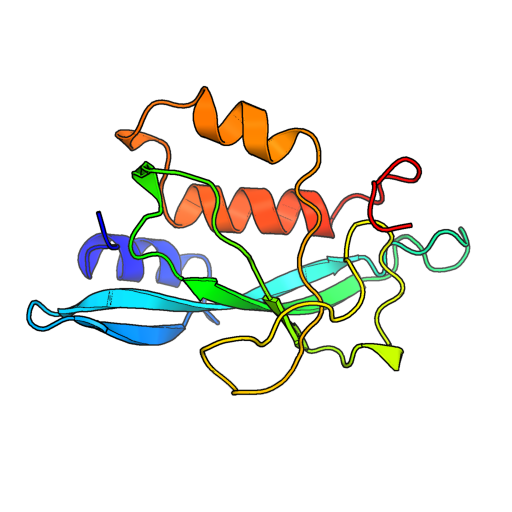 1
ATOM 632 C CA . VAL A 1 83 ? 13.004 1.664 -8.376 1.00 94.69 83 VAL A CA 1
ATOM 633 C C . VAL A 1 83 ? 12.727 2.109 -6.933 1.00 94.69 83 VAL A C 1
ATOM 635 O O . VAL A 1 83 ? 13.659 2.282 -6.157 1.00 94.69 83 VAL A O 1
ATOM 638 N N . ASN A 1 84 ? 11.459 2.270 -6.546 1.00 95.56 84 ASN A N 1
ATOM 639 C CA . ASN A 1 84 ? 11.044 2.658 -5.195 1.00 95.56 84 ASN A CA 1
ATOM 640 C C . ASN A 1 84 ? 10.523 1.461 -4.394 1.00 95.56 84 ASN A C 1
ATOM 642 O O . ASN A 1 84 ? 9.927 1.660 -3.343 1.00 95.56 84 ASN A O 1
ATOM 646 N N . ILE A 1 85 ? 10.694 0.232 -4.881 1.00 96.25 85 ILE A N 1
ATOM 647 C CA . ILE A 1 85 ? 10.259 -0.975 -4.180 1.00 96.25 85 ILE A CA 1
ATOM 648 C C . ILE A 1 85 ? 11.495 -1.800 -3.846 1.00 96.25 85 ILE A C 1
ATOM 650 O O . ILE A 1 85 ? 12.279 -2.154 -4.724 1.00 96.25 85 ILE A O 1
ATOM 654 N N . PHE A 1 86 ? 11.676 -2.094 -2.564 1.00 95.50 86 PHE A N 1
ATOM 655 C CA . PHE A 1 86 ? 12.712 -3.002 -2.108 1.00 95.50 86 PHE A CA 1
ATOM 656 C C . PHE A 1 86 ? 12.364 -4.440 -2.474 1.00 95.50 86 PHE A C 1
ATOM 658 O O . PHE A 1 86 ? 11.210 -4.857 -2.386 1.00 95.50 86 PHE A O 1
ATOM 665 N N . ARG A 1 87 ? 13.389 -5.229 -2.812 1.00 93.88 87 ARG A N 1
ATOM 666 C CA . ARG A 1 87 ? 13.250 -6.683 -2.946 1.00 93.88 87 ARG A CA 1
ATOM 667 C C . ARG A 1 87 ? 12.803 -7.317 -1.619 1.00 93.88 87 ARG A C 1
ATOM 669 O O . ARG A 1 87 ? 13.069 -6.741 -0.562 1.00 93.88 87 ARG A O 1
ATOM 676 N N . PRO A 1 88 ? 12.167 -8.502 -1.644 1.00 94.00 88 PRO A N 1
ATOM 677 C CA . PRO A 1 88 ? 11.677 -9.162 -0.439 1.00 94.00 88 PRO A CA 1
ATOM 678 C C . PRO A 1 88 ? 12.782 -9.389 0.604 1.00 94.00 88 PRO A C 1
ATOM 680 O O . PRO A 1 88 ? 13.669 -10.224 0.421 1.00 94.00 88 PRO A O 1
ATOM 683 N N . ARG A 1 89 ? 12.718 -8.669 1.729 1.00 89.00 89 ARG A N 1
ATOM 684 C CA . ARG A 1 89 ? 13.691 -8.785 2.837 1.00 89.00 89 ARG A CA 1
ATOM 685 C C . ARG A 1 89 ? 13.049 -9.364 4.091 1.00 89.00 89 ARG A C 1
ATOM 687 O O . ARG A 1 89 ? 13.551 -10.349 4.637 1.00 89.00 89 ARG A O 1
ATOM 694 N N . GLU A 1 90 ? 11.912 -8.800 4.486 1.00 86.75 90 GLU A N 1
ATOM 695 C CA . GLU A 1 90 ? 11.171 -9.158 5.696 1.00 86.75 90 GLU A CA 1
ATOM 696 C C . GLU A 1 90 ? 9.949 -10.028 5.388 1.00 86.75 90 GLU A C 1
ATOM 698 O O . GLU A 1 90 ? 9.409 -10.024 4.279 1.00 86.75 90 GLU A O 1
ATOM 703 N N . ARG A 1 91 ? 9.518 -10.815 6.379 1.00 91.38 91 ARG A N 1
ATOM 704 C CA . ARG A 1 91 ? 8.344 -11.683 6.253 1.00 91.38 91 ARG A CA 1
ATOM 705 C C . ARG A 1 91 ? 7.089 -10.852 6.522 1.00 91.38 91 ARG A C 1
ATOM 707 O O . ARG A 1 91 ? 6.943 -10.304 7.608 1.00 91.38 91 ARG A O 1
ATOM 714 N N . CYS A 1 92 ? 6.185 -10.777 5.549 1.00 91.94 92 CYS A N 1
ATOM 715 C CA . CYS A 1 92 ? 4.905 -10.106 5.725 1.00 91.94 92 CYS A CA 1
ATOM 716 C C . CYS A 1 92 ? 4.061 -10.883 6.752 1.00 91.94 92 CYS A C 1
ATOM 718 O O . CYS A 1 92 ? 3.822 -12.082 6.549 1.00 91.94 92 CYS A O 1
ATOM 720 N N . PRO A 1 93 ? 3.588 -10.234 7.830 1.00 92.50 93 PRO A N 1
ATOM 721 C CA . PRO A 1 93 ? 2.851 -10.912 8.894 1.00 92.50 93 PRO A CA 1
ATOM 722 C C . PRO A 1 93 ? 1.484 -11.431 8.430 1.00 92.50 93 PRO A C 1
ATOM 724 O O . PRO A 1 93 ? 0.971 -12.381 9.007 1.00 92.50 93 PRO A O 1
ATOM 727 N N . PHE A 1 94 ? 0.912 -10.858 7.366 1.00 91.00 94 PHE A N 1
ATOM 728 C CA . PHE A 1 94 ? -0.436 -11.197 6.896 1.00 91.00 94 PHE A CA 1
ATOM 729 C C . PHE A 1 94 ? -0.490 -12.450 6.019 1.00 91.00 94 PHE A C 1
ATOM 731 O O . PHE A 1 94 ? -1.508 -13.129 5.980 1.00 91.00 94 PHE A O 1
ATOM 738 N N . VAL A 1 95 ? 0.593 -12.753 5.294 1.00 91.00 95 VAL A N 1
ATOM 739 C CA . VAL A 1 95 ? 0.639 -13.884 4.345 1.00 91.00 95 VAL A CA 1
ATOM 740 C C . VAL A 1 95 ? 1.742 -14.896 4.659 1.00 91.00 95 VAL A C 1
ATOM 742 O O . VAL A 1 95 ? 1.888 -15.892 3.954 1.00 91.00 95 VAL A O 1
ATOM 745 N N . GLY A 1 96 ? 2.570 -14.636 5.676 1.00 91.12 96 GLY A N 1
ATOM 746 C CA . GLY A 1 96 ? 3.638 -15.535 6.122 1.00 91.12 96 GLY A CA 1
ATOM 747 C C . GLY A 1 96 ? 4.800 -15.713 5.135 1.00 91.12 96 GLY A C 1
ATOM 748 O O . GLY A 1 96 ? 5.685 -16.534 5.379 1.00 91.12 96 GLY A O 1
ATOM 749 N N . LYS A 1 97 ? 4.835 -14.951 4.037 1.00 92.06 97 LYS A N 1
ATOM 750 C CA . LYS A 1 97 ? 5.873 -14.989 2.993 1.00 92.06 97 LYS A CA 1
ATOM 751 C C . LYS A 1 97 ? 6.674 -13.691 2.975 1.00 92.06 97 LYS A C 1
ATOM 753 O O . LYS A 1 97 ? 6.201 -12.660 3.448 1.00 92.06 97 LYS A O 1
ATOM 758 N N . LYS A 1 98 ? 7.892 -13.732 2.428 1.00 94.56 98 LYS A N 1
ATOM 759 C CA . LYS A 1 98 ? 8.649 -12.504 2.155 1.00 94.56 98 LYS A CA 1
ATOM 760 C C . LYS A 1 98 ? 7.999 -11.780 0.984 1.00 94.56 98 LYS A C 1
ATOM 762 O O . LYS A 1 98 ? 7.812 -12.395 -0.062 1.00 94.56 98 LYS A O 1
ATOM 767 N N . LEU A 1 99 ? 7.666 -10.508 1.173 1.00 96.25 99 LEU A N 1
ATOM 768 C CA . LEU A 1 99 ? 7.097 -9.659 0.130 1.00 96.25 99 LEU A CA 1
ATOM 769 C C . LEU A 1 99 ? 7.990 -8.433 -0.098 1.00 96.25 99 LEU A C 1
ATOM 771 O O . LEU A 1 99 ? 8.642 -7.992 0.853 1.00 96.25 99 LEU A O 1
ATOM 775 N N . PRO A 1 100 ? 8.014 -7.881 -1.323 1.00 96.62 100 PRO A N 1
ATOM 776 C CA . PRO A 1 100 ? 8.585 -6.567 -1.595 1.00 96.62 100 PRO A CA 1
ATOM 777 C C . PRO A 1 100 ? 7.891 -5.489 -0.754 1.00 96.62 100 PRO A C 1
ATOM 779 O O . PRO A 1 100 ? 6.709 -5.626 -0.426 1.00 96.62 100 PRO A O 1
ATOM 782 N N . ASP A 1 101 ? 8.602 -4.412 -0.431 1.00 96.56 101 ASP A N 1
ATOM 783 C CA . ASP A 1 101 ? 8.084 -3.315 0.391 1.00 96.56 101 ASP A CA 1
ATOM 784 C C . ASP A 1 101 ? 8.436 -1.933 -0.177 1.00 96.56 101 ASP A C 1
ATOM 786 O O . ASP A 1 101 ? 9.449 -1.757 -0.859 1.00 96.56 101 ASP A O 1
ATOM 790 N N . ILE A 1 102 ? 7.577 -0.940 0.067 1.00 96.00 102 ILE A N 1
ATOM 791 C CA . ILE A 1 102 ? 7.774 0.424 -0.441 1.00 96.00 102 ILE A CA 1
ATOM 792 C C . ILE A 1 102 ? 8.982 1.091 0.234 1.00 96.00 102 ILE A C 1
ATOM 794 O O . ILE A 1 102 ? 9.068 1.208 1.455 1.00 96.00 102 ILE A O 1
ATOM 798 N N . CYS A 1 103 ? 9.883 1.641 -0.579 1.00 95.06 103 CYS A N 1
ATOM 799 C CA . CYS A 1 103 ? 10.934 2.541 -0.132 1.00 95.06 103 CYS A CA 1
ATOM 800 C C . CYS A 1 103 ? 10.410 3.970 -0.022 1.00 95.06 103 CYS A C 1
ATOM 802 O O . CYS A 1 103 ? 10.385 4.733 -0.986 1.00 95.06 103 CYS A O 1
ATOM 804 N N . TRP A 1 104 ? 10.075 4.356 1.203 1.00 92.38 104 TRP A N 1
ATOM 805 C CA . TRP A 1 104 ? 9.538 5.677 1.511 1.00 92.38 104 TRP A CA 1
ATOM 806 C C . TRP A 1 104 ? 10.501 6.847 1.294 1.00 92.38 104 TRP A C 1
ATOM 808 O O . TRP A 1 104 ? 10.054 7.986 1.203 1.00 92.38 104 TRP A O 1
ATOM 818 N N . GLY A 1 105 ? 11.815 6.609 1.247 1.00 88.06 105 GLY A N 1
ATOM 819 C CA . GLY A 1 105 ? 12.802 7.686 1.134 1.00 88.06 105 GLY A CA 1
ATOM 820 C C . GLY A 1 105 ? 12.568 8.791 2.176 1.00 88.06 105 GLY A C 1
ATOM 821 O O . GLY A 1 105 ? 12.451 8.520 3.376 1.00 88.06 105 GLY A O 1
ATOM 822 N N . THR A 1 106 ? 12.462 10.037 1.711 1.00 84.62 106 THR A N 1
ATOM 823 C CA . THR A 1 106 ? 12.213 11.221 2.549 1.00 84.62 106 THR A CA 1
ATOM 824 C C . THR A 1 106 ? 10.774 11.329 3.064 1.00 84.62 106 THR A C 1
ATOM 826 O O . THR A 1 106 ? 10.558 12.015 4.064 1.00 84.62 106 THR A O 1
ATOM 829 N N . SER A 1 107 ? 9.800 10.613 2.483 1.00 86.94 107 SER A N 1
ATOM 830 C CA . SER A 1 107 ? 8.401 10.625 2.946 1.00 86.94 107 SER A CA 1
ATOM 831 C C . SER A 1 107 ? 8.261 10.138 4.390 1.00 86.94 107 SER A C 1
ATOM 833 O O . SER A 1 107 ? 7.371 10.577 5.110 1.00 86.94 107 SER A O 1
ATOM 835 N N . SER A 1 108 ? 9.187 9.291 4.855 1.00 86.50 108 SER A N 1
ATOM 836 C CA . SER A 1 108 ? 9.246 8.854 6.255 1.00 86.50 108 SER A CA 1
ATOM 837 C C . SER A 1 108 ? 9.500 10.008 7.238 1.00 86.50 108 SER A C 1
ATOM 839 O O . SER A 1 108 ? 8.907 10.041 8.318 1.00 86.50 108 SER A O 1
ATOM 841 N N . ALA A 1 109 ? 10.351 10.970 6.866 1.00 87.44 109 ALA A N 1
ATOM 842 C CA . ALA A 1 109 ? 10.638 12.153 7.671 1.00 87.44 109 ALA A CA 1
ATOM 843 C C . ALA A 1 109 ? 9.472 13.148 7.626 1.00 87.44 109 ALA A C 1
ATOM 845 O O . ALA A 1 109 ? 9.063 13.649 8.671 1.00 87.44 109 ALA A O 1
ATOM 846 N N . ALA A 1 110 ? 8.885 13.363 6.443 1.00 88.19 110 ALA A N 1
ATOM 847 C CA . ALA A 1 110 ? 7.702 14.210 6.282 1.00 88.19 110 ALA A CA 1
ATOM 848 C C . ALA A 1 110 ? 6.514 13.698 7.116 1.00 88.19 110 ALA A C 1
ATOM 850 O O . ALA A 1 110 ? 5.878 14.472 7.827 1.00 88.19 110 ALA A O 1
ATOM 851 N N . TRP A 1 111 ? 6.278 12.381 7.126 1.00 91.50 111 TRP A N 1
ATOM 852 C CA . TRP A 1 111 ? 5.239 11.764 7.955 1.00 91.50 111 TRP A CA 1
ATOM 853 C C . TRP A 1 111 ? 5.430 12.041 9.450 1.00 91.50 111 TRP A C 1
ATOM 855 O O . TRP A 1 111 ? 4.478 12.346 10.163 1.00 91.50 111 TRP A O 1
ATOM 865 N N . LYS A 1 112 ? 6.676 11.959 9.934 1.00 89.44 112 LYS A N 1
ATOM 866 C CA . LYS A 1 112 ? 7.020 12.250 11.334 1.00 89.44 112 LYS A CA 1
ATOM 867 C C . LYS A 1 112 ? 6.936 13.737 11.686 1.00 89.44 112 LYS A C 1
ATOM 869 O O . LYS A 1 112 ? 6.792 14.048 12.864 1.00 89.44 112 LYS A O 1
ATOM 874 N N . ALA A 1 113 ? 7.045 14.632 10.709 1.00 90.75 113 ALA A N 1
ATOM 875 C CA . ALA A 1 113 ? 6.889 16.068 10.917 1.00 90.75 113 ALA A CA 1
ATOM 876 C C . ALA A 1 113 ? 5.412 16.499 10.958 1.00 90.75 113 ALA A C 1
ATOM 878 O O . ALA A 1 113 ? 5.082 17.441 11.671 1.00 90.75 113 ALA A O 1
ATOM 879 N N . ALA A 1 114 ? 4.526 15.793 10.244 1.00 90.56 114 ALA A N 1
ATOM 880 C CA . ALA A 1 114 ? 3.082 16.034 10.286 1.00 90.56 114 ALA A CA 1
ATOM 881 C C . ALA A 1 114 ? 2.514 15.787 11.691 1.00 90.56 114 ALA A C 1
ATOM 883 O O . ALA A 1 114 ? 3.008 14.918 12.417 1.00 90.56 114 ALA A O 1
ATOM 884 N N . SER A 1 115 ? 1.463 16.502 12.084 1.00 91.19 115 SER A N 1
ATOM 885 C CA . SER A 1 115 ? 0.813 16.283 13.378 1.00 91.19 115 SER A CA 1
ATOM 886 C C . SER A 1 115 ? 0.157 14.891 13.449 1.00 91.19 115 SER A C 1
ATOM 888 O O . SER A 1 115 ? -0.238 14.337 12.419 1.00 91.19 115 SER A O 1
ATOM 890 N N . PRO A 1 116 ? -0.004 14.282 14.642 1.00 88.12 116 PRO A N 1
ATOM 891 C CA . PRO A 1 116 ? -0.644 12.969 14.763 1.00 88.12 116 PRO A CA 1
ATOM 892 C C . PRO A 1 116 ? -2.051 12.889 14.151 1.00 88.12 116 PRO A C 1
ATOM 894 O O . PRO A 1 116 ? -2.421 11.833 13.649 1.00 88.12 116 PRO A O 1
ATOM 897 N N . GLY A 1 117 ? -2.816 13.987 14.150 1.00 88.31 117 GLY A N 1
ATOM 898 C CA . GLY A 1 117 ? -4.144 14.050 13.525 1.00 88.31 117 GLY A CA 1
ATOM 899 C C . GLY A 1 117 ? -4.115 14.025 11.993 1.00 88.31 117 GLY A C 1
ATOM 900 O O . GLY A 1 117 ? -5.077 13.588 11.374 1.00 88.31 117 GLY A O 1
ATOM 901 N N . GLU A 1 118 ? -3.004 14.429 11.373 1.00 90.94 118 GLU A N 1
ATOM 902 C CA . GLU A 1 118 ? -2.806 14.382 9.916 1.00 90.94 118 GLU A CA 1
ATOM 903 C C . GLU A 1 118 ? -2.269 13.025 9.445 1.00 90.94 118 GLU A C 1
ATOM 905 O O . GLU A 1 118 ? -2.298 12.705 8.258 1.00 90.94 118 GLU A O 1
ATOM 910 N N . ARG A 1 119 ? -1.797 12.185 10.366 1.00 93.81 119 ARG A N 1
ATOM 911 C CA . ARG A 1 119 ? -1.371 10.814 10.078 1.00 93.81 119 ARG A CA 1
ATOM 912 C C . ARG A 1 119 ? -2.616 9.934 10.033 1.00 93.81 119 ARG A C 1
ATOM 914 O O . ARG A 1 119 ? -2.944 9.253 11.002 1.00 93.81 119 ARG A O 1
ATOM 921 N N . THR A 1 120 ? -3.333 10.002 8.915 1.00 94.50 120 THR A N 1
ATOM 922 C CA . THR A 1 120 ? -4.598 9.293 8.674 1.00 94.50 120 THR A CA 1
ATOM 923 C C . THR A 1 120 ? -4.438 8.195 7.626 1.00 94.50 120 THR A C 1
ATOM 925 O O . THR A 1 120 ? -3.481 8.190 6.847 1.00 94.50 120 THR A O 1
ATOM 928 N N . LEU A 1 121 ? -5.401 7.270 7.564 1.00 95.88 121 LEU A N 1
ATOM 929 C CA . LEU A 1 121 ? -5.423 6.241 6.523 1.00 95.88 121 LEU A CA 1
ATOM 930 C C . LEU A 1 121 ? -5.426 6.858 5.116 1.00 95.88 121 LEU A C 1
ATOM 932 O O . LEU A 1 121 ? -4.665 6.415 4.263 1.00 95.88 121 LEU A O 1
ATOM 936 N N . ALA A 1 122 ? -6.218 7.910 4.890 1.00 95.31 122 ALA A N 1
ATOM 937 C CA . ALA A 1 122 ? -6.263 8.614 3.608 1.00 95.31 122 ALA A CA 1
ATOM 938 C C . ALA A 1 122 ? -4.874 9.120 3.186 1.00 95.31 122 ALA A C 1
ATOM 940 O O . ALA A 1 122 ? -4.433 8.858 2.067 1.00 95.31 122 ALA A O 1
ATOM 941 N N . ASN A 1 123 ? -4.157 9.771 4.106 1.00 94.94 123 ASN A N 1
ATOM 942 C CA . ASN A 1 123 ? -2.828 10.311 3.831 1.00 94.94 123 ASN A CA 1
ATOM 943 C C . ASN A 1 123 ? -1.774 9.215 3.648 1.00 94.94 123 ASN A C 1
ATOM 945 O O . ASN A 1 123 ? -0.863 9.385 2.841 1.00 94.94 123 ASN A O 1
ATOM 949 N N . LEU A 1 124 ? -1.904 8.071 4.331 1.00 96.25 124 LEU A N 1
ATOM 950 C CA . LEU A 1 124 ? -1.053 6.907 4.069 1.00 96.25 124 LEU A CA 1
ATOM 951 C C . LEU A 1 124 ? -1.240 6.399 2.632 1.00 96.25 124 LEU A C 1
ATOM 953 O O . LEU A 1 124 ? -0.256 6.149 1.937 1.00 96.25 124 LEU A O 1
ATOM 957 N N . LEU A 1 125 ? -2.492 6.233 2.193 1.00 96.56 125 LEU A N 1
ATOM 958 C CA . LEU A 1 125 ? -2.793 5.721 0.855 1.00 96.56 125 LEU A CA 1
ATOM 959 C C . LEU A 1 125 ? -2.354 6.694 -0.238 1.00 96.56 125 LEU A C 1
ATOM 961 O O . LEU A 1 125 ? -1.774 6.272 -1.237 1.00 96.56 125 LEU A O 1
ATOM 965 N N . GLU A 1 126 ? -2.556 7.989 -0.016 1.00 94.81 126 GLU A N 1
ATOM 966 C CA . GLU A 1 126 ? -2.095 9.027 -0.930 1.00 94.81 126 GLU A CA 1
ATOM 967 C C . GLU A 1 126 ? -0.561 9.083 -0.993 1.00 94.81 126 GLU A C 1
ATOM 969 O O . GLU A 1 126 ? 0.007 9.131 -2.083 1.00 94.81 126 GLU A O 1
ATOM 974 N N . ALA A 1 127 ? 0.135 8.968 0.144 1.00 94.81 127 ALA A N 1
ATOM 975 C CA . ALA A 1 127 ? 1.593 8.873 0.161 1.00 94.81 127 ALA A CA 1
ATOM 976 C C . ALA A 1 127 ? 2.090 7.633 -0.603 1.00 94.81 127 ALA A C 1
ATOM 978 O O . ALA A 1 127 ? 3.037 7.730 -1.386 1.00 94.81 127 ALA A O 1
ATOM 979 N N . ALA A 1 128 ? 1.448 6.472 -0.420 1.00 96.44 128 ALA A N 1
ATOM 980 C CA . ALA A 1 128 ? 1.784 5.256 -1.162 1.00 96.44 128 ALA A CA 1
ATOM 981 C C . ALA A 1 128 ? 1.577 5.449 -2.671 1.00 96.44 128 ALA A C 1
ATOM 983 O O . ALA A 1 128 ? 2.459 5.113 -3.463 1.00 96.44 128 ALA A O 1
ATOM 984 N N . ARG A 1 129 ? 0.448 6.047 -3.071 1.00 95.25 129 ARG A N 1
ATOM 985 C CA . ARG A 1 129 ? 0.150 6.376 -4.469 1.00 95.25 129 ARG A CA 1
ATOM 986 C C . ARG A 1 129 ? 1.217 7.290 -5.064 1.00 95.25 129 ARG A C 1
ATOM 988 O O . ARG A 1 129 ? 1.747 6.980 -6.123 1.00 95.25 129 ARG A O 1
ATOM 995 N N . GLN A 1 130 ? 1.602 8.359 -4.369 1.00 94.06 130 GLN A N 1
ATOM 996 C CA . GLN A 1 130 ? 2.638 9.285 -4.837 1.00 94.06 130 GLN A CA 1
ATOM 997 C C . GLN A 1 130 ? 3.995 8.605 -5.039 1.00 94.06 130 GLN A C 1
ATOM 999 O O . GLN A 1 130 ? 4.687 8.906 -6.014 1.00 94.06 130 GLN A O 1
ATOM 1004 N N . VAL A 1 131 ? 4.379 7.678 -4.155 1.00 95.06 131 VAL A N 1
ATOM 1005 C CA . VAL A 1 131 ? 5.623 6.908 -4.312 1.00 95.06 131 VAL A CA 1
ATOM 1006 C C . VAL A 1 131 ? 5.552 5.963 -5.512 1.00 95.06 131 VAL A C 1
ATOM 1008 O O . VAL A 1 131 ? 6.559 5.796 -6.198 1.00 95.06 131 VAL A O 1
ATOM 1011 N N . LEU A 1 132 ? 4.387 5.366 -5.772 1.00 95.81 132 LEU A N 1
ATOM 1012 C CA . LEU A 1 132 ? 4.168 4.438 -6.885 1.00 95.81 132 LEU A CA 1
ATOM 1013 C C . LEU A 1 132 ? 3.888 5.131 -8.223 1.00 95.81 132 LEU A C 1
ATOM 1015 O O . LEU A 1 132 ? 3.976 4.481 -9.258 1.00 95.81 132 LEU A O 1
ATOM 1019 N N . ASP A 1 133 ? 3.545 6.420 -8.227 1.00 94.88 133 ASP A N 1
ATOM 1020 C CA . ASP A 1 133 ? 3.354 7.233 -9.436 1.00 94.88 133 ASP A CA 1
ATOM 1021 C C . ASP A 1 133 ? 4.653 7.914 -9.907 1.00 94.88 133 ASP A C 1
ATOM 1023 O O . ASP A 1 133 ? 4.712 8.425 -11.026 1.00 94.88 133 ASP A O 1
ATOM 1027 N N . ASN A 1 134 ? 5.715 7.909 -9.091 1.00 92.00 134 ASN A N 1
ATOM 1028 C CA . ASN A 1 134 ? 6.967 8.609 -9.381 1.00 92.00 134 ASN A CA 1
ATOM 1029 C C . ASN A 1 134 ? 8.178 7.680 -9.296 1.00 92.00 134 ASN A C 1
ATOM 1031 O O . ASN A 1 134 ? 8.442 7.086 -8.262 1.00 92.00 134 ASN A O 1
ATOM 1035 N N . ALA A 1 135 ? 9.010 7.620 -10.334 1.00 90.00 135 ALA A N 1
ATOM 1036 C CA . ALA A 1 135 ? 10.253 6.848 -10.297 1.00 90.00 135 ALA A CA 1
ATOM 1037 C C . ALA A 1 135 ? 11.410 7.688 -9.725 1.00 90.00 135 ALA A C 1
ATOM 1039 O O . ALA A 1 135 ? 11.965 8.534 -10.429 1.00 90.00 135 ALA A O 1
ATOM 1040 N N . ASN A 1 136 ? 11.817 7.441 -8.474 1.00 89.50 136 ASN A N 1
ATOM 1041 C CA . ASN A 1 136 ? 12.999 8.081 -7.898 1.00 89.50 136 ASN A CA 1
ATOM 1042 C C . ASN A 1 136 ? 14.251 7.254 -8.229 1.00 89.50 136 ASN A C 1
ATOM 1044 O O . ASN A 1 136 ? 14.545 6.251 -7.585 1.00 89.50 136 ASN A O 1
ATOM 1048 N N . LEU A 1 137 ? 15.023 7.692 -9.227 1.00 87.81 137 LEU A N 1
ATOM 1049 C CA . LEU A 1 137 ? 16.231 6.985 -9.684 1.00 87.81 137 LEU A CA 1
ATOM 1050 C C . LEU A 1 137 ? 17.372 6.951 -8.646 1.00 87.81 137 LEU A C 1
ATOM 1052 O O . LEU A 1 137 ? 18.310 6.164 -8.806 1.00 87.81 137 LEU A O 1
ATOM 1056 N N . ASN A 1 138 ? 17.258 7.767 -7.593 1.00 87.44 138 ASN A N 1
ATOM 1057 C CA . ASN A 1 138 ? 18.157 7.825 -6.438 1.00 87.44 138 ASN A CA 1
ATOM 1058 C C . ASN A 1 138 ? 17.552 7.137 -5.199 1.00 87.44 138 ASN A C 1
ATOM 1060 O O . ASN A 1 138 ? 18.008 7.347 -4.075 1.00 87.44 138 ASN A O 1
ATOM 1064 N N . SER A 1 139 ? 16.486 6.354 -5.380 1.00 88.06 139 SER A N 1
ATOM 1065 C CA . SER A 1 139 ? 15.887 5.551 -4.319 1.00 88.06 139 SER A CA 1
ATOM 1066 C C . SER A 1 139 ? 16.901 4.567 -3.735 1.00 88.06 139 SER A C 1
ATOM 1068 O O . SER A 1 139 ? 17.700 3.967 -4.451 1.00 88.06 139 SER A O 1
ATOM 1070 N N . ARG A 1 140 ? 16.816 4.344 -2.419 1.00 89.56 140 ARG A N 1
ATOM 1071 C CA . ARG A 1 140 ? 17.661 3.381 -1.693 1.00 89.56 140 ARG A CA 1
ATOM 1072 C C . ARG A 1 140 ? 17.349 1.920 -2.032 1.00 89.56 140 ARG A C 1
ATOM 1074 O O . ARG A 1 140 ? 18.062 1.042 -1.563 1.00 89.56 140 ARG A O 1
ATOM 1081 N N . ALA A 1 141 ? 16.265 1.665 -2.763 1.00 87.69 141 ALA A N 1
ATOM 1082 C CA . ALA A 1 141 ? 15.841 0.327 -3.163 1.00 87.69 141 ALA A CA 1
ATOM 1083 C C . ALA A 1 141 ? 16.451 -0.168 -4.477 1.00 87.69 141 ALA A C 1
ATOM 1085 O O . ALA A 1 141 ? 16.247 -1.330 -4.829 1.00 87.69 141 ALA A O 1
ATOM 1086 N N . ARG A 1 142 ? 17.152 0.711 -5.197 1.00 78.31 142 ARG A N 1
ATOM 1087 C CA . ARG A 1 142 ? 17.844 0.371 -6.436 1.00 78.31 142 ARG A CA 1
ATOM 1088 C C . ARG A 1 142 ? 19.104 -0.452 -6.182 1.00 78.31 142 ARG A C 1
ATOM 1090 O O . ARG A 1 142 ? 19.800 -0.172 -5.183 1.00 78.31 142 ARG A O 1
#

Foldseek 3Di:
DAAAPVLQVVVCVVFVQKDQLDADPVRGRQKIKGKAKAALLAPDPPRNQPIDIWIWIWGRNCLLVFQTWIFTPPDQLVSRRRQQKARFDDQDPRPRHGTITGQLDCVRVVSVVDHSVCSGPNVSVVSVRVSRHDRDPPGPRD

Organism: NCBI:txid1076125

Radius of gyration: 14.7 Å; chains: 1; bounding box: 34×32×42 Å

Secondary structure (DSSP, 8-state):
-PBPHHHHHHHHTT-TT-EEEEE-TT--EEEEEEEEEEE---SSGGGTT-EEEEEEEEE-TTTTTSPPPEEEEES-TTT---TTEE-S-SBPTTTSSB--EE--TTHHHHHHHS-TTT--HHHHHHHHHHHHHS--TT-TT-

pLDDT: mean 92.73, std 4.56, range [65.94, 98.38]

Sequence (142 aa):
MAVTPADFHAVKGHYLSLDALSTDQDGWITAIAVTVQGIVGSAAEKHRRDRMQYRLLASVQNLQSGLPVVWIASPDDSQIKHVNIFRPRERCPFVGKKLPDICWGTSSAAWKAASPGERTLANLLEAARQVLDNANLNSRAR